Protein AF-A0A2S7F454-F1 (afdb_monomer_lite)

Foldseek 3Di:
DDLDDLQNLLVCCLPVNPVSLVSNCVVCVVLQLVLQVVLCVVQWDAFAHSNQLQVQLSVCVSVDDRDDPDPLSVLLSSLLSSLVLLQVVLVQVVVCVVVVHDGPRPGGTDPPHTHSRSSNSSSVSSNVLSPDDDVVVVCVSPPVPDDDDDDDDDPPDDDDDDVDDDD

Radius of gyration: 18.87 Å; chains: 1; bounding box: 68×34×51 Å

InterPro domains:
  IPR011517 RNA polymerase sigma-70 ECF-like [TIGR02999] (5-143)
  IPR013325 RNA polymerase sigma factor, region 2 [SSF88946] (2-105)
  IPR053812 RNA polymerase sigma-70 ECF-like, HTH domain [PF07638] (5-143)

pLDDT: mean 70.08, std 17.94, range [28.83, 89.81]

Sequence (167 aa):
MSELRITELLQAWQRDGPGAADALARQVYMVLRETALRALRRNARGGLQATELVHEAWMRLEQGQQGFQSRAHFYSVAAQQMRHLLVDLARQQASAKRLGQAVTLTISLSDGAPRPEALLMVADAFDKLARVDERTAKAFALTDILADVGQLAPAIALQRSLADCRT

Structure (mmCIF, N/CA/C/O backbone):
data_AF-A0A2S7F454-F1
#
_entry.id   AF-A0A2S7F454-F1
#
loop_
_atom_site.group_PDB
_atom_site.id
_atom_site.type_symbol
_atom_site.label_atom_id
_atom_site.label_alt_id
_atom_site.label_comp_id
_atom_site.label_asym_id
_atom_site.label_entity_id
_atom_site.label_seq_id
_atom_site.pdbx_PDB_ins_code
_atom_site.Cartn_x
_atom_site.Cartn_y
_atom_site.Cartn_z
_atom_site.occupancy
_atom_site.B_iso_or_equiv
_atom_site.auth_seq_id
_atom_site.auth_comp_id
_atom_site.auth_asym_id
_atom_site.auth_atom_id
_atom_site.pdbx_PDB_model_num
ATOM 1 N N . MET A 1 1 ? -1.584 -9.606 27.807 1.00 33.94 1 MET A N 1
ATOM 2 C CA . MET A 1 1 ? -1.704 -8.247 27.240 1.00 33.94 1 MET A CA 1
ATOM 3 C C . MET A 1 1 ? -2.808 -8.302 26.206 1.00 33.94 1 MET A C 1
ATOM 5 O O . MET A 1 1 ? -2.689 -9.094 25.284 1.00 33.94 1 MET A O 1
ATOM 9 N N . SER A 1 2 ? -3.917 -7.599 26.420 1.00 40.47 2 SER A N 1
ATOM 10 C CA . SER A 1 2 ? -5.052 -7.598 25.493 1.00 40.47 2 SER A CA 1
ATOM 11 C C . SER A 1 2 ? -4.622 -7.015 24.148 1.00 40.47 2 SER A C 1
ATOM 13 O O . SER A 1 2 ? -4.201 -5.860 24.095 1.00 40.47 2 SER A O 1
ATOM 15 N N . GLU A 1 3 ? -4.707 -7.798 23.072 1.00 52.88 3 GLU A N 1
ATOM 16 C CA . GLU A 1 3 ? -4.633 -7.258 21.714 1.00 52.88 3 GLU A CA 1
ATOM 17 C C . GLU A 1 3 ? -5.785 -6.264 21.531 1.00 52.88 3 GLU A C 1
ATOM 19 O O . GLU A 1 3 ? -6.952 -6.655 21.499 1.00 52.88 3 GLU A O 1
ATOM 24 N N . LEU A 1 4 ? -5.463 -4.972 21.440 1.00 62.00 4 LEU A N 1
ATOM 25 C CA . LEU A 1 4 ? -6.428 -3.960 21.020 1.00 62.00 4 LEU A CA 1
ATOM 26 C C . LEU A 1 4 ? -6.875 -4.277 19.594 1.00 62.00 4 LEU A C 1
ATOM 28 O O . LEU A 1 4 ? -6.063 -4.660 18.741 1.00 62.00 4 LEU A O 1
ATOM 32 N N . ARG A 1 5 ? -8.173 -4.130 19.324 1.00 75.38 5 ARG A N 1
ATOM 33 C CA . ARG A 1 5 ? -8.704 -4.342 17.977 1.00 75.38 5 ARG A CA 1
ATOM 34 C C . ARG A 1 5 ? -8.179 -3.230 17.075 1.00 75.38 5 ARG A C 1
ATOM 36 O O . ARG A 1 5 ? -8.148 -2.072 17.473 1.00 75.38 5 ARG A O 1
ATOM 43 N N . ILE A 1 6 ? -7.873 -3.549 15.818 1.00 75.38 6 ILE A N 1
ATOM 44 C CA . ILE A 1 6 ? -7.407 -2.565 14.820 1.00 75.38 6 ILE A CA 1
ATOM 45 C C . ILE A 1 6 ? -8.297 -1.310 14.774 1.00 75.38 6 ILE A C 1
ATOM 47 O O . ILE A 1 6 ? -7.790 -0.203 14.673 1.00 75.38 6 ILE A O 1
ATOM 51 N N . THR A 1 7 ? -9.619 -1.455 14.900 1.00 78.44 7 THR A N 1
ATOM 52 C CA . THR A 1 7 ? -10.549 -0.314 14.939 1.00 78.44 7 THR A CA 1
ATOM 53 C C . THR A 1 7 ? -10.334 0.600 16.152 1.00 78.44 7 THR A C 1
ATOM 55 O O . THR A 1 7 ? -10.440 1.813 16.018 1.00 78.44 7 THR A O 1
ATOM 58 N N . GLU A 1 8 ? -9.997 0.043 17.316 1.00 82.31 8 GLU A N 1
ATOM 59 C CA . GLU A 1 8 ? -9.687 0.808 18.533 1.00 82.31 8 GLU A CA 1
ATOM 60 C C . GLU A 1 8 ? -8.352 1.548 18.368 1.00 82.31 8 GLU A C 1
ATOM 62 O O . GLU A 1 8 ? -8.254 2.722 18.710 1.00 82.31 8 GLU A O 1
ATOM 67 N N . LEU A 1 9 ? -7.353 0.902 17.754 1.00 82.44 9 LEU A N 1
ATOM 68 C CA . LEU A 1 9 ? -6.074 1.537 17.415 1.00 82.44 9 LEU A CA 1
ATOM 69 C C . LEU A 1 9 ? -6.231 2.651 16.371 1.00 82.44 9 LEU A C 1
ATOM 71 O O . LEU A 1 9 ? -5.575 3.679 16.483 1.00 82.44 9 LEU A O 1
ATOM 75 N N . LEU A 1 10 ? -7.126 2.488 15.392 1.00 82.44 10 LEU A N 1
ATOM 76 C CA . LEU A 1 10 ? -7.448 3.530 14.409 1.00 82.44 10 LEU A CA 1
ATOM 77 C C . LEU A 1 10 ? -8.108 4.751 15.062 1.00 82.44 10 LEU A C 1
ATOM 79 O O . LEU A 1 10 ? -7.803 5.880 14.685 1.00 82.44 10 LEU A O 1
ATOM 83 N N . GLN A 1 11 ? -8.995 4.536 16.037 1.00 83.88 11 GLN A N 1
ATOM 84 C CA . GLN A 1 11 ? -9.607 5.623 16.807 1.00 83.88 11 GLN A CA 1
ATOM 85 C C . GLN A 1 11 ? -8.594 6.307 17.729 1.00 83.88 11 GLN A C 1
ATOM 87 O O . GLN A 1 11 ? -8.585 7.533 17.817 1.00 83.88 11 GLN A O 1
ATOM 92 N N . ALA A 1 12 ? -7.725 5.534 18.385 1.00 82.75 12 ALA A N 1
ATOM 93 C CA . ALA A 1 12 ? -6.643 6.069 19.204 1.00 82.75 12 ALA A CA 1
ATOM 94 C C . ALA A 1 12 ? -5.655 6.882 18.358 1.00 82.75 12 ALA A C 1
ATOM 96 O O . ALA A 1 12 ? -5.269 7.974 18.747 1.00 82.75 12 ALA A O 1
ATOM 97 N N . TRP A 1 13 ? -5.316 6.420 17.153 1.00 82.88 13 TRP A N 1
ATOM 98 C CA . TRP A 1 13 ? -4.452 7.159 16.230 1.00 82.88 13 TRP A CA 1
ATOM 99 C C . TRP A 1 13 ? -5.049 8.507 15.813 1.00 82.88 13 TRP A C 1
ATOM 101 O O . TRP A 1 13 ? -4.336 9.507 15.787 1.00 82.88 13 TRP A O 1
ATOM 111 N N . GLN A 1 14 ? -6.366 8.565 15.596 1.00 79.25 14 GLN A N 1
ATOM 112 C CA . GLN A 1 14 ? -7.075 9.818 15.304 1.00 79.25 14 GLN A CA 1
ATOM 113 C C . GLN A 1 14 ? -7.127 10.789 16.493 1.00 79.25 14 GLN A C 1
ATOM 115 O O . GLN A 1 14 ? -7.263 11.992 16.282 1.00 79.25 14 GLN A O 1
ATOM 120 N N . ARG A 1 15 ? -7.073 10.287 17.734 1.00 77.50 15 ARG A N 1
ATOM 121 C CA . ARG A 1 15 ? -7.193 11.101 18.957 1.00 77.50 15 ARG A CA 1
ATOM 122 C C . ARG A 1 15 ? -5.849 11.522 19.540 1.00 77.50 15 ARG A C 1
ATOM 124 O O . ARG A 1 15 ? -5.687 12.680 19.905 1.00 77.50 15 ARG A O 1
ATOM 131 N N . ASP A 1 16 ? -4.921 10.579 19.638 1.00 69.44 16 ASP A N 1
ATOM 132 C CA . ASP A 1 16 ? -3.701 10.678 20.445 1.00 69.44 16 ASP A CA 1
ATOM 133 C C . ASP A 1 16 ? -2.431 10.827 19.582 1.00 69.44 16 ASP A C 1
ATOM 135 O O . ASP A 1 16 ? -1.324 10.970 20.103 1.00 69.44 16 ASP A O 1
ATOM 139 N N . GLY A 1 17 ? -2.573 10.817 18.251 1.00 68.25 17 GLY A N 1
ATOM 140 C CA . GLY A 1 17 ? -1.478 11.054 17.313 1.00 68.25 17 GLY A CA 1
ATOM 141 C C . GLY A 1 17 ? -0.427 9.924 17.287 1.00 68.25 17 GLY A C 1
ATOM 142 O O . GLY A 1 17 ? -0.792 8.744 17.334 1.00 68.25 17 GLY A O 1
ATOM 143 N N . PRO A 1 18 ? 0.881 10.237 17.158 1.00 64.69 18 PRO A N 1
ATOM 144 C CA . PRO A 1 18 ? 1.914 9.284 16.722 1.00 64.69 18 PRO A CA 1
ATOM 145 C C . PRO A 1 18 ? 2.096 8.043 17.619 1.00 64.69 18 PRO A C 1
ATOM 147 O O . PRO A 1 18 ? 2.478 6.989 17.121 1.00 64.69 18 PRO A O 1
ATOM 150 N N . GLY A 1 19 ? 1.756 8.097 18.913 1.00 69.75 19 GLY A N 1
ATOM 151 C CA . GLY A 1 19 ? 1.923 6.949 19.822 1.00 69.75 19 GLY A CA 1
ATOM 152 C C . GLY A 1 19 ? 1.022 5.744 19.506 1.00 69.75 19 GLY A C 1
ATOM 153 O O . GLY A 1 19 ? 1.419 4.593 19.700 1.00 69.75 19 GLY A O 1
ATOM 154 N N . ALA A 1 20 ? -0.181 5.983 18.979 1.00 74.44 20 ALA A N 1
ATOM 155 C CA . ALA A 1 20 ? -1.083 4.918 18.536 1.00 74.44 20 ALA A CA 1
ATOM 156 C C . ALA A 1 20 ? -0.776 4.444 17.101 1.00 74.44 20 ALA A C 1
ATOM 158 O O . ALA A 1 20 ? -1.118 3.309 16.750 1.00 74.44 20 ALA A O 1
ATOM 159 N N . ALA A 1 21 ? -0.066 5.261 16.312 1.00 75.56 21 ALA A N 1
ATOM 160 C CA . ALA A 1 21 ? 0.404 4.904 14.975 1.00 75.56 21 ALA A CA 1
ATOM 161 C C . ALA A 1 21 ? 1.368 3.710 15.027 1.00 75.56 21 ALA A C 1
ATOM 163 O O . ALA A 1 21 ? 1.178 2.746 14.293 1.00 75.56 21 ALA A O 1
ATOM 164 N N . ASP A 1 22 ? 2.321 3.701 15.964 1.00 80.50 22 ASP A N 1
ATOM 165 C CA . ASP A 1 22 ? 3.283 2.600 16.124 1.00 80.50 22 ASP A CA 1
ATOM 166 C C . ASP A 1 22 ? 2.612 1.265 16.474 1.00 80.50 22 ASP A C 1
ATOM 168 O O . ASP A 1 22 ? 2.986 0.196 15.981 1.00 80.50 22 ASP A O 1
ATOM 172 N N . ALA A 1 23 ? 1.609 1.305 17.355 1.00 81.00 23 ALA A N 1
ATOM 173 C CA . ALA A 1 23 ? 0.858 0.117 17.747 1.00 81.00 23 ALA A CA 1
ATOM 174 C C . ALA A 1 23 ? 0.011 -0.422 16.587 1.00 81.00 23 ALA A C 1
ATOM 176 O O . ALA A 1 23 ? -0.027 -1.636 16.368 1.00 81.00 23 ALA A O 1
ATOM 177 N N . LEU A 1 24 ? -0.611 0.475 15.818 1.00 81.88 24 LEU A N 1
ATOM 178 C CA . LEU A 1 24 ? -1.332 0.132 14.599 1.00 81.88 24 LEU A CA 1
ATOM 179 C C . LEU A 1 24 ? -0.385 -0.449 13.540 1.00 81.88 24 LEU A C 1
ATOM 181 O O . LEU A 1 24 ? -0.678 -1.508 12.983 1.00 81.88 24 LEU A O 1
ATOM 185 N N . ALA A 1 25 ? 0.767 0.189 13.315 1.00 81.81 25 ALA A N 1
ATOM 186 C CA . ALA A 1 25 ? 1.789 -0.232 12.362 1.00 81.81 25 ALA A CA 1
ATOM 187 C C . ALA A 1 25 ? 2.218 -1.677 12.623 1.00 81.81 25 ALA A C 1
ATOM 189 O O . ALA A 1 25 ? 2.185 -2.500 11.710 1.00 81.81 25 ALA A O 1
ATOM 190 N N . ARG A 1 26 ? 2.516 -2.039 13.879 1.00 81.69 26 ARG A N 1
ATOM 191 C CA . ARG A 1 26 ? 2.893 -3.418 14.238 1.00 81.69 26 ARG A CA 1
ATOM 192 C C . ARG A 1 26 ? 1.851 -4.465 13.828 1.00 81.69 26 ARG A C 1
ATOM 194 O O . ARG A 1 26 ? 2.237 -5.579 13.486 1.00 81.69 26 ARG A O 1
ATOM 201 N N . GLN A 1 27 ? 0.560 -4.125 13.828 1.00 79.81 27 GLN A N 1
ATOM 202 C CA . GLN A 1 27 ? -0.503 -5.048 13.418 1.00 79.81 27 GLN A CA 1
ATOM 203 C C . GLN A 1 27 ? -0.750 -5.055 11.902 1.00 79.81 27 GLN A C 1
ATOM 205 O O . GLN A 1 27 ? -0.994 -6.114 11.325 1.00 79.81 27 GLN A O 1
ATOM 210 N N . VAL A 1 28 ? -0.719 -3.896 11.237 1.00 81.38 28 VAL A N 1
ATOM 211 C CA . VAL A 1 28 ? -1.171 -3.786 9.836 1.00 81.38 28 VAL A CA 1
ATOM 212 C C . VAL A 1 28 ? -0.037 -3.804 8.813 1.00 81.38 28 VAL A C 1
ATOM 214 O O . VAL A 1 28 ? -0.256 -4.228 7.678 1.00 81.38 28 VAL A O 1
ATOM 217 N N . TYR A 1 29 ? 1.175 -3.402 9.200 1.00 84.44 29 TYR A N 1
ATOM 218 C CA . TYR A 1 29 ? 2.315 -3.262 8.292 1.00 84.44 29 TYR A CA 1
ATOM 219 C C . TYR A 1 29 ? 2.717 -4.599 7.661 1.00 84.44 29 TYR A C 1
ATOM 221 O O . TYR A 1 29 ? 2.961 -4.667 6.457 1.00 84.44 29 TYR A O 1
ATOM 229 N N . MET A 1 30 ? 2.713 -5.686 8.441 1.00 80.50 30 MET A N 1
ATOM 230 C CA . MET A 1 30 ? 3.006 -7.032 7.931 1.00 80.50 30 MET A CA 1
ATOM 231 C C . MET A 1 30 ? 2.014 -7.460 6.845 1.00 80.50 30 MET A C 1
ATOM 233 O O . MET A 1 30 ? 2.425 -7.924 5.783 1.00 80.50 30 MET A O 1
ATOM 237 N N . VAL A 1 31 ? 0.720 -7.217 7.066 1.00 81.06 31 VAL A N 1
ATOM 238 C CA . VAL A 1 31 ? -0.344 -7.551 6.108 1.00 81.06 31 VAL A CA 1
ATOM 239 C C . VAL A 1 31 ? -0.188 -6.753 4.810 1.00 81.06 31 VAL A C 1
ATOM 241 O O . VAL A 1 31 ? -0.276 -7.313 3.713 1.00 81.06 31 VAL A O 1
ATOM 244 N N . LEU A 1 32 ? 0.097 -5.452 4.915 1.00 83.44 32 LEU A N 1
ATOM 245 C CA . LEU A 1 32 ? 0.350 -4.597 3.753 1.00 83.44 32 LEU A CA 1
ATOM 246 C C . LEU A 1 32 ? 1.591 -5.060 2.979 1.00 83.44 32 LEU A C 1
ATOM 248 O O . LEU A 1 32 ? 1.547 -5.180 1.754 1.00 83.44 32 LEU A O 1
ATOM 252 N N . ARG A 1 33 ? 2.677 -5.390 3.688 1.00 85.25 33 ARG A N 1
ATOM 253 C CA . ARG A 1 33 ? 3.933 -5.859 3.090 1.00 85.25 33 ARG A CA 1
ATOM 254 C C . ARG A 1 33 ? 3.770 -7.179 2.355 1.00 85.25 33 ARG A C 1
ATOM 256 O O . ARG A 1 33 ? 4.286 -7.318 1.248 1.00 85.25 33 ARG A O 1
ATOM 263 N N . GLU A 1 34 ? 3.048 -8.137 2.922 1.00 82.75 34 GLU A N 1
ATOM 264 C CA . GLU A 1 34 ? 2.760 -9.404 2.246 1.00 82.75 34 GLU A CA 1
ATOM 265 C C . GLU A 1 34 ? 1.907 -9.205 0.991 1.00 82.75 34 GLU A C 1
ATOM 267 O O . GLU A 1 34 ? 2.194 -9.792 -0.056 1.00 82.75 34 GLU A O 1
ATOM 272 N N . THR A 1 35 ? 0.905 -8.328 1.072 1.00 81.62 35 THR A N 1
ATOM 273 C CA . THR A 1 35 ? 0.048 -7.966 -0.064 1.00 81.62 35 THR A CA 1
ATOM 274 C C . THR A 1 35 ? 0.874 -7.356 -1.197 1.00 81.62 35 THR A C 1
ATOM 276 O O . THR A 1 35 ? 0.805 -7.815 -2.341 1.00 81.62 35 THR A O 1
ATOM 279 N N . ALA A 1 36 ? 1.727 -6.381 -0.873 1.00 85.50 36 ALA A N 1
ATOM 280 C CA . ALA A 1 36 ? 2.631 -5.750 -1.826 1.00 85.50 36 ALA A CA 1
ATOM 281 C C . ALA A 1 36 ? 3.623 -6.743 -2.434 1.00 85.50 36 ALA A C 1
ATOM 283 O O . ALA A 1 36 ? 3.794 -6.777 -3.651 1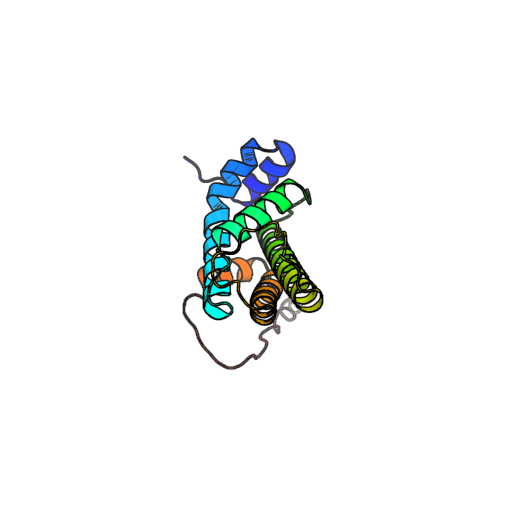.00 85.50 36 ALA A O 1
ATOM 284 N N . LEU A 1 37 ? 4.229 -7.609 -1.618 1.00 86.12 37 LEU A N 1
ATOM 285 C CA . LEU A 1 37 ? 5.170 -8.621 -2.091 1.00 86.12 37 LEU A CA 1
ATOM 286 C C . LEU A 1 37 ? 4.534 -9.552 -3.128 1.00 86.12 37 LEU A C 1
ATOM 288 O O . LEU A 1 37 ? 5.162 -9.865 -4.139 1.00 86.12 37 LEU A O 1
ATOM 292 N N . ARG A 1 38 ? 3.294 -9.994 -2.904 1.00 81.31 38 ARG A N 1
ATOM 293 C CA . ARG A 1 38 ? 2.576 -10.865 -3.847 1.00 81.31 38 ARG A CA 1
ATOM 294 C C . ARG A 1 38 ? 2.200 -10.134 -5.129 1.00 81.31 38 ARG A C 1
ATOM 296 O O . ARG A 1 38 ? 2.406 -10.681 -6.212 1.00 81.31 38 ARG A O 1
ATOM 303 N N . ALA A 1 39 ? 1.682 -8.912 -5.013 1.00 80.25 39 ALA A N 1
ATOM 304 C CA . ALA A 1 39 ? 1.320 -8.093 -6.166 1.00 80.25 39 ALA A CA 1
ATOM 305 C C . ALA A 1 39 ? 2.541 -7.824 -7.059 1.00 80.25 39 ALA A C 1
ATOM 307 O O . ALA A 1 39 ? 2.454 -7.986 -8.278 1.00 80.25 39 ALA A O 1
ATOM 308 N N . LEU A 1 40 ? 3.689 -7.515 -6.443 1.00 83.25 40 LEU A N 1
ATOM 309 C CA . LEU A 1 40 ? 4.968 -7.353 -7.128 1.00 83.25 40 LEU A CA 1
ATOM 310 C C . LEU A 1 40 ? 5.419 -8.668 -7.765 1.00 83.25 40 LEU A C 1
ATOM 312 O O . LEU A 1 40 ? 5.597 -8.701 -8.972 1.00 83.25 40 LEU A O 1
ATOM 316 N N . ARG A 1 41 ? 5.492 -9.785 -7.028 1.00 83.00 41 ARG A N 1
ATOM 317 C CA . ARG A 1 41 ? 5.914 -11.090 -7.585 1.00 83.00 41 ARG A CA 1
ATOM 318 C C . ARG A 1 41 ? 5.115 -11.533 -8.816 1.00 83.00 41 ARG A C 1
ATOM 320 O O . ARG A 1 41 ? 5.684 -12.169 -9.699 1.00 83.00 41 ARG A O 1
ATOM 327 N N . ARG A 1 42 ? 3.814 -11.227 -8.862 1.00 76.94 42 ARG A N 1
ATOM 328 C CA . ARG A 1 42 ? 2.929 -11.586 -9.982 1.00 76.94 42 ARG A CA 1
ATOM 329 C C . ARG A 1 42 ? 3.136 -10.698 -11.213 1.00 76.94 42 ARG A C 1
ATOM 331 O O . ARG A 1 42 ? 3.080 -11.207 -12.326 1.00 76.94 42 ARG A O 1
ATOM 338 N N . ASN A 1 43 ? 3.372 -9.400 -11.024 1.00 74.19 43 ASN A N 1
ATOM 339 C CA . ASN A 1 43 ? 3.236 -8.409 -12.099 1.00 74.19 43 ASN A CA 1
ATOM 340 C C . ASN A 1 43 ? 4.521 -7.622 -12.409 1.00 74.19 43 ASN A C 1
ATOM 342 O O . ASN A 1 43 ? 4.601 -6.973 -13.448 1.00 74.19 43 ASN A O 1
ATOM 346 N N . ALA A 1 44 ? 5.532 -7.678 -11.542 1.00 72.81 44 ALA A N 1
ATOM 347 C CA . ALA A 1 44 ? 6.784 -6.943 -11.672 1.00 72.81 44 ALA A CA 1
ATOM 348 C C . ALA A 1 44 ? 7.989 -7.809 -11.268 1.00 72.81 44 ALA A C 1
ATOM 350 O O . ALA A 1 44 ? 8.061 -8.363 -10.173 1.00 72.81 44 ALA A O 1
ATOM 351 N N . ARG A 1 45 ? 8.983 -7.910 -12.154 1.00 67.12 45 ARG A N 1
ATOM 352 C CA . ARG A 1 45 ? 10.266 -8.553 -11.843 1.00 67.12 45 ARG A CA 1
ATOM 353 C C . ARG A 1 45 ? 11.331 -7.477 -11.653 1.00 67.12 45 ARG A C 1
ATOM 355 O O . ARG A 1 45 ? 11.600 -6.740 -12.595 1.00 67.12 45 ARG A O 1
ATOM 362 N N . GLY A 1 46 ? 11.942 -7.450 -10.467 1.00 66.56 46 GLY A N 1
ATOM 363 C CA . GLY A 1 46 ? 13.111 -6.621 -10.153 1.00 66.56 46 GLY A CA 1
ATOM 364 C C . GLY A 1 46 ? 12.812 -5.176 -9.730 1.00 66.56 46 GLY A C 1
ATOM 365 O O . GLY A 1 46 ? 11.734 -4.639 -9.984 1.00 66.56 46 GLY A O 1
ATOM 366 N N . GLY A 1 47 ? 13.785 -4.579 -9.035 1.00 76.00 47 GLY A N 1
ATOM 367 C CA . GLY A 1 47 ? 13.940 -3.137 -8.816 1.00 76.00 47 GLY A CA 1
ATOM 368 C C . GLY A 1 47 ? 13.093 -2.473 -7.723 1.00 76.00 47 GLY A C 1
ATOM 369 O O . GLY A 1 47 ? 13.635 -1.643 -7.006 1.00 76.00 47 GLY A O 1
ATOM 370 N N . LEU A 1 48 ? 11.814 -2.825 -7.548 1.00 82.44 48 LEU A N 1
ATOM 371 C CA . LEU A 1 48 ? 10.953 -2.230 -6.507 1.00 82.44 48 LEU A CA 1
ATOM 372 C C . LEU A 1 48 ? 10.761 -3.186 -5.324 1.00 82.44 48 LEU A C 1
ATOM 374 O O . LEU A 1 48 ? 10.240 -4.293 -5.499 1.00 82.44 48 LEU A O 1
ATOM 378 N N . GLN A 1 49 ? 11.132 -2.762 -4.114 1.00 85.06 49 GLN A N 1
ATOM 379 C CA . GLN A 1 49 ? 10.934 -3.571 -2.913 1.00 85.06 49 GLN A CA 1
ATOM 380 C C . GLN A 1 49 ? 9.563 -3.324 -2.272 1.00 85.06 49 GLN A C 1
ATOM 382 O O . GLN A 1 49 ? 9.114 -2.191 -2.107 1.00 85.06 49 GLN A O 1
ATOM 387 N N . ALA A 1 50 ? 8.911 -4.403 -1.825 1.00 86.00 50 ALA A N 1
ATOM 388 C CA . ALA A 1 50 ? 7.623 -4.324 -1.129 1.00 86.00 50 ALA A CA 1
ATOM 389 C C . ALA A 1 50 ? 7.698 -3.482 0.155 1.00 86.00 50 ALA A C 1
ATOM 391 O O . ALA A 1 50 ? 6.761 -2.757 0.472 1.00 86.00 50 ALA A O 1
ATOM 392 N N . THR A 1 51 ? 8.813 -3.577 0.887 1.00 87.75 51 THR A N 1
ATOM 393 C CA . THR A 1 51 ? 9.035 -2.802 2.114 1.00 87.75 51 THR A CA 1
ATOM 394 C C . THR A 1 51 ? 9.059 -1.301 1.824 1.00 87.75 51 THR A C 1
ATOM 396 O O . THR A 1 51 ? 8.428 -0.544 2.550 1.00 87.75 51 THR A O 1
ATOM 399 N N . GLU A 1 52 ? 9.724 -0.875 0.747 1.00 88.19 52 GLU A N 1
ATOM 400 C CA . GLU A 1 52 ? 9.801 0.541 0.372 1.00 88.19 52 GLU A CA 1
ATOM 401 C C . GLU A 1 52 ? 8.444 1.079 -0.077 1.00 88.19 52 GLU A C 1
ATOM 403 O O . GLU A 1 52 ? 8.025 2.140 0.379 1.00 88.19 52 GLU A O 1
ATOM 408 N N . LEU A 1 53 ? 7.711 0.311 -0.894 1.00 88.88 53 LEU A N 1
ATOM 409 C CA . LEU A 1 53 ? 6.360 0.681 -1.318 1.00 88.88 53 LEU A CA 1
ATOM 410 C C . LEU A 1 53 ? 5.425 0.889 -0.117 1.00 88.88 53 LEU A C 1
ATOM 412 O O . LEU A 1 53 ? 4.673 1.860 -0.076 1.00 88.88 53 LEU A O 1
ATOM 416 N N . VAL A 1 54 ? 5.466 -0.021 0.860 1.00 89.81 54 VAL A N 1
ATOM 417 C CA . VAL A 1 54 ? 4.611 0.065 2.052 1.00 89.81 54 VAL A CA 1
ATOM 418 C C . VAL A 1 54 ? 5.071 1.165 2.997 1.00 89.81 54 VAL A C 1
ATOM 420 O O . VAL A 1 54 ? 4.226 1.840 3.574 1.00 89.81 54 VAL A O 1
ATOM 423 N N . HIS A 1 55 ? 6.379 1.371 3.155 1.00 89.25 55 HIS A N 1
ATOM 424 C CA . HIS A 1 55 ? 6.909 2.445 3.990 1.00 89.25 55 HIS A CA 1
ATOM 425 C C . HIS A 1 55 ? 6.498 3.823 3.460 1.00 89.25 55 HIS A C 1
ATOM 427 O O . HIS A 1 55 ? 5.957 4.628 4.210 1.00 89.25 55 HIS A O 1
ATOM 433 N N . GLU A 1 56 ? 6.651 4.061 2.158 1.00 88.94 56 GLU A N 1
ATOM 434 C CA . GLU A 1 56 ? 6.222 5.309 1.526 1.00 88.94 56 GLU A CA 1
ATOM 435 C C . GLU A 1 56 ? 4.697 5.493 1.610 1.00 88.94 56 GLU A C 1
ATOM 437 O O . GLU A 1 56 ? 4.209 6.572 1.948 1.00 88.94 56 GLU A O 1
ATOM 442 N N . ALA A 1 57 ? 3.920 4.429 1.371 1.00 88.50 57 ALA A N 1
ATOM 443 C CA . ALA A 1 57 ? 2.469 4.482 1.538 1.00 88.50 57 ALA A CA 1
ATOM 444 C C . ALA A 1 57 ? 2.074 4.816 2.985 1.00 88.50 57 ALA A C 1
ATOM 446 O O . ALA A 1 57 ? 1.166 5.616 3.193 1.00 88.50 57 ALA A O 1
ATOM 447 N N . TRP A 1 58 ? 2.767 4.245 3.973 1.00 87.19 58 TRP A N 1
ATOM 448 C CA . TRP A 1 58 ? 2.557 4.536 5.391 1.00 87.19 58 TRP A CA 1
ATOM 449 C C . TRP A 1 58 ? 2.845 6.003 5.720 1.00 87.19 58 TRP A C 1
ATOM 451 O O . TRP A 1 58 ? 1.996 6.660 6.313 1.00 87.19 58 TRP A O 1
ATOM 461 N N . MET A 1 59 ? 3.971 6.551 5.252 1.00 86.81 59 MET A N 1
ATOM 462 C CA . MET A 1 59 ? 4.296 7.969 5.449 1.00 86.81 59 MET A CA 1
ATOM 463 C C . MET A 1 59 ? 3.228 8.892 4.847 1.00 86.81 59 MET A C 1
ATOM 465 O O . MET A 1 59 ? 2.833 9.878 5.467 1.00 86.81 59 MET A O 1
ATOM 469 N N . ARG A 1 60 ? 2.690 8.554 3.666 1.00 85.69 60 ARG A N 1
ATOM 470 C CA . ARG A 1 60 ? 1.582 9.310 3.056 1.00 85.69 60 ARG A CA 1
ATOM 471 C C . ARG A 1 60 ? 0.279 9.214 3.854 1.00 85.69 60 ARG A C 1
ATOM 473 O O . ARG A 1 60 ? -0.468 10.187 3.885 1.00 85.69 60 ARG A O 1
ATOM 480 N N . LEU A 1 61 ? 0.004 8.077 4.495 1.00 84.25 61 LEU A N 1
ATOM 481 C CA . LEU A 1 61 ? -1.149 7.906 5.391 1.00 84.25 61 LEU A CA 1
ATOM 482 C C . LEU A 1 61 ? -0.976 8.671 6.711 1.00 84.25 61 LEU A C 1
ATOM 484 O O . LEU A 1 61 ? -1.956 9.137 7.274 1.00 84.25 61 LEU A O 1
ATOM 488 N N . GLU A 1 62 ? 0.249 8.822 7.214 1.00 81.81 62 GLU A N 1
ATOM 489 C CA . GLU A 1 62 ? 0.515 9.661 8.390 1.00 81.81 62 GLU A CA 1
ATOM 490 C C . GLU A 1 62 ? 0.360 11.151 8.081 1.00 81.81 62 GLU A C 1
ATOM 492 O O . GLU A 1 62 ? -0.145 11.911 8.908 1.00 81.81 62 GLU A O 1
ATOM 497 N N . GLN A 1 63 ? 0.753 11.567 6.877 1.00 80.00 63 GLN A N 1
ATOM 498 C CA . GLN A 1 63 ? 0.652 12.955 6.421 1.00 80.00 63 GLN A CA 1
ATOM 499 C C . GLN A 1 63 ? -0.754 13.331 5.925 1.00 80.00 63 GLN A C 1
ATOM 501 O O . GLN A 1 63 ? -1.099 14.514 5.901 1.00 80.00 63 GLN A O 1
ATOM 506 N N . GLY A 1 64 ? -1.564 12.355 5.503 1.00 69.94 64 GLY A N 1
ATOM 507 C CA . GLY A 1 64 ? -2.831 12.575 4.810 1.00 69.94 64 GLY A CA 1
ATOM 508 C C . GLY A 1 64 ? -3.993 11.743 5.354 1.00 69.94 64 GLY A C 1
ATOM 509 O O . GLY A 1 64 ? -3.847 10.575 5.672 1.00 69.94 64 GLY A O 1
ATOM 510 N N . GLN A 1 65 ? -5.186 12.347 5.357 1.00 60.81 65 GLN A N 1
ATOM 511 C CA . GLN A 1 65 ? -6.476 11.760 5.755 1.00 60.81 65 GLN A CA 1
ATOM 512 C C . GLN A 1 65 ? -6.584 11.281 7.215 1.00 60.81 65 GLN A C 1
ATOM 514 O O . GLN A 1 65 ? -6.210 10.178 7.594 1.00 60.81 65 GLN A O 1
ATOM 519 N N . GLN A 1 66 ? -7.257 12.110 8.011 1.00 62.69 66 GLN A N 1
ATOM 520 C CA . GLN A 1 66 ? -7.772 11.773 9.335 1.00 62.69 66 GLN A CA 1
ATOM 521 C C . GLN A 1 66 ? -9.240 11.327 9.179 1.00 62.69 66 GLN A C 1
ATOM 523 O O . GLN A 1 66 ? -10.012 12.016 8.511 1.00 62.69 66 GLN A O 1
ATOM 528 N N . GLY A 1 67 ? -9.639 10.182 9.748 1.00 74.25 67 GLY A N 1
ATOM 529 C CA . GLY A 1 67 ? -11.047 9.731 9.740 1.00 74.25 67 GLY A CA 1
ATOM 530 C C . GLY A 1 67 ? -11.310 8.315 9.209 1.00 74.25 67 GLY A C 1
ATOM 531 O O . GLY A 1 67 ? -12.301 8.071 8.517 1.00 74.25 67 GLY A O 1
ATOM 532 N N . PHE A 1 68 ? -10.447 7.348 9.523 1.00 81.31 68 PHE A N 1
ATOM 533 C CA . PHE A 1 68 ? -10.722 5.934 9.263 1.00 81.31 68 PHE A CA 1
ATOM 534 C C . PHE A 1 68 ? -11.927 5.452 10.087 1.00 81.31 68 PHE A C 1
ATOM 536 O O . PHE A 1 68 ? -11.842 5.280 11.300 1.00 81.31 68 PHE A O 1
ATOM 543 N N . GLN A 1 69 ? -13.054 5.225 9.413 1.00 76.69 69 GLN A N 1
ATOM 544 C CA . GLN A 1 69 ? -14.313 4.776 10.020 1.00 76.69 69 GLN A CA 1
ATOM 545 C C . GLN A 1 69 ? -14.316 3.280 10.370 1.00 76.69 69 GLN A C 1
ATOM 547 O O . GLN A 1 69 ? -15.035 2.842 11.263 1.00 76.69 69 GLN A O 1
ATOM 552 N N . SER A 1 70 ? -13.515 2.482 9.661 1.00 77.00 70 SER A N 1
ATOM 553 C CA . SER A 1 70 ? -13.403 1.040 9.872 1.00 77.00 70 SER A CA 1
ATOM 554 C C . SER A 1 70 ? -12.035 0.527 9.429 1.00 77.00 70 SER A C 1
ATOM 556 O O . SER A 1 70 ? -11.298 1.193 8.695 1.00 77.00 70 SER A O 1
ATOM 558 N N . ARG A 1 71 ? -11.705 -0.703 9.832 1.00 78.81 71 ARG A N 1
ATOM 559 C CA . ARG A 1 71 ? -10.499 -1.394 9.360 1.00 78.81 71 ARG A CA 1
ATOM 560 C C . ARG A 1 71 ? -10.504 -1.583 7.840 1.00 78.81 71 ARG A C 1
ATOM 562 O O . ARG A 1 71 ? -9.454 -1.506 7.212 1.00 78.81 71 ARG A O 1
ATOM 569 N N . ALA A 1 72 ? -11.666 -1.850 7.251 1.00 77.31 72 ALA A N 1
ATOM 570 C CA . ALA A 1 72 ? -11.793 -1.997 5.803 1.00 77.31 72 ALA A CA 1
ATOM 571 C C . ALA A 1 72 ? -11.493 -0.697 5.071 1.00 77.31 72 ALA A C 1
ATOM 573 O O . ALA A 1 72 ? -10.721 -0.700 4.117 1.00 77.31 72 ALA A O 1
ATOM 574 N N . HIS A 1 73 ? -12.040 0.411 5.576 1.00 79.94 73 HIS A N 1
ATOM 575 C CA . HIS A 1 73 ? -11.749 1.730 5.038 1.00 79.94 73 HIS A CA 1
ATOM 576 C C . HIS A 1 73 ? -10.245 2.023 5.110 1.00 79.94 73 HIS A C 1
ATOM 578 O O . HIS A 1 73 ? -9.662 2.431 4.113 1.00 79.94 73 HIS A O 1
ATOM 584 N N . PHE A 1 74 ? -9.589 1.707 6.232 1.00 83.56 74 PHE A N 1
ATOM 585 C CA . PHE A 1 74 ? -8.135 1.836 6.354 1.00 83.56 74 PHE A CA 1
ATOM 586 C C . PHE A 1 74 ? -7.370 1.048 5.276 1.00 83.56 74 PHE A C 1
ATOM 588 O O . PHE A 1 74 ? -6.542 1.624 4.573 1.00 83.56 74 PHE A O 1
ATOM 595 N N . TYR A 1 75 ? -7.658 -0.245 5.093 1.00 81.19 75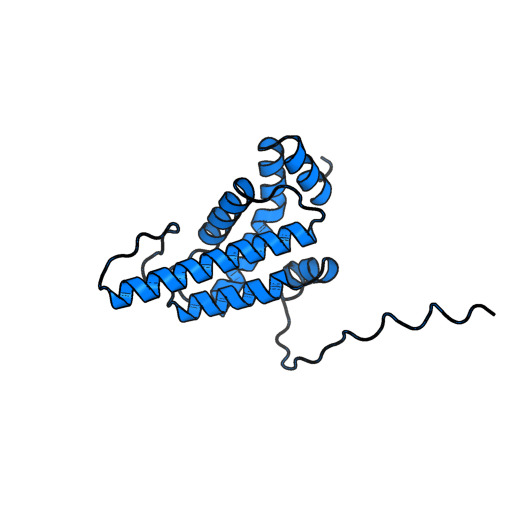 TYR A N 1
ATOM 596 C CA . TYR A 1 75 ? -6.961 -1.044 4.077 1.00 81.19 75 TYR A CA 1
ATOM 597 C C . TYR A 1 75 ? -7.262 -0.588 2.646 1.00 81.19 75 TYR A C 1
ATOM 599 O O . TYR A 1 75 ? -6.364 -0.613 1.808 1.00 81.19 75 TYR A O 1
ATOM 607 N N . SER A 1 76 ? -8.489 -0.137 2.373 1.00 82.69 76 SER A N 1
ATOM 608 C CA . SER A 1 76 ? -8.864 0.448 1.084 1.00 82.69 76 SER A CA 1
ATOM 609 C C . SER A 1 76 ? -8.035 1.694 0.781 1.00 82.69 76 SER A C 1
ATOM 611 O O . SER A 1 76 ? -7.459 1.812 -0.300 1.00 82.69 76 SER A O 1
ATOM 613 N N . VAL A 1 77 ? -7.926 2.610 1.746 1.00 85.75 77 VAL A N 1
ATOM 614 C CA . VAL A 1 77 ? -7.135 3.835 1.591 1.00 85.75 77 VAL A CA 1
ATOM 615 C C . VAL A 1 77 ? -5.649 3.495 1.446 1.00 85.75 77 VAL A C 1
ATOM 617 O O . VAL A 1 77 ? -4.988 4.031 0.560 1.00 85.75 77 VAL A O 1
ATOM 620 N N . ALA A 1 78 ? -5.122 2.542 2.222 1.00 86.75 78 ALA A N 1
ATOM 621 C CA . ALA A 1 78 ? -3.738 2.085 2.089 1.00 86.75 78 ALA A CA 1
ATOM 622 C C . ALA A 1 78 ? -3.447 1.474 0.704 1.00 86.75 78 ALA A C 1
ATOM 624 O O . ALA A 1 78 ? -2.428 1.788 0.086 1.00 86.75 78 ALA A O 1
ATOM 625 N N . ALA A 1 79 ? -4.357 0.646 0.181 1.00 85.69 79 ALA A N 1
ATOM 626 C CA . ALA A 1 79 ? -4.266 0.101 -1.172 1.00 85.69 79 ALA A CA 1
ATOM 627 C C . ALA A 1 79 ? -4.294 1.208 -2.234 1.00 85.69 79 ALA A C 1
ATOM 629 O O . ALA A 1 79 ? -3.503 1.181 -3.179 1.00 85.69 79 ALA A O 1
ATOM 630 N N . GLN A 1 80 ? -5.143 2.219 -2.052 1.00 86.56 80 GLN A N 1
ATOM 631 C CA . GLN A 1 80 ? -5.210 3.364 -2.950 1.00 86.56 80 GLN A CA 1
ATOM 632 C C . GLN A 1 80 ? -3.914 4.190 -2.932 1.00 86.56 80 GLN A C 1
ATOM 634 O O . GLN A 1 80 ? -3.436 4.583 -3.997 1.00 86.56 80 GLN A O 1
ATOM 639 N N . GLN A 1 81 ? -3.292 4.395 -1.766 1.00 89.12 81 GLN A N 1
ATOM 640 C CA . GLN A 1 81 ? -1.998 5.082 -1.686 1.00 89.12 81 GLN A CA 1
ATOM 641 C C . GLN A 1 81 ? -0.885 4.298 -2.388 1.00 89.12 81 GLN A C 1
ATOM 643 O O . GLN A 1 81 ? -0.124 4.880 -3.162 1.00 89.12 81 GLN A O 1
ATOM 648 N N . MET A 1 82 ? -0.829 2.973 -2.209 1.00 89.00 82 MET A N 1
ATOM 649 C CA . MET A 1 82 ? 0.113 2.122 -2.948 1.00 89.00 82 MET A CA 1
ATOM 650 C C . MET A 1 82 ? -0.128 2.175 -4.466 1.00 89.00 82 MET A C 1
ATOM 652 O O . MET A 1 82 ? 0.830 2.253 -5.232 1.00 89.00 82 MET A O 1
ATOM 656 N N . ARG A 1 83 ? -1.390 2.205 -4.923 1.00 88.88 83 ARG A N 1
ATOM 657 C CA . ARG A 1 83 ? -1.730 2.403 -6.345 1.00 88.88 83 ARG A CA 1
ATOM 658 C C . ARG A 1 83 ? -1.227 3.745 -6.865 1.00 88.88 83 ARG A C 1
ATOM 660 O O . ARG A 1 83 ? -0.601 3.772 -7.921 1.00 88.88 83 ARG A O 1
ATOM 667 N N . HIS A 1 84 ? -1.507 4.840 -6.159 1.00 89.50 84 HIS A N 1
ATOM 668 C CA . HIS A 1 84 ? -1.065 6.175 -6.570 1.00 89.50 84 HIS A CA 1
ATOM 669 C C . HIS A 1 84 ? 0.456 6.222 -6.717 1.00 89.50 84 HIS A C 1
ATOM 671 O O . HIS A 1 84 ? 0.951 6.635 -7.761 1.00 89.50 84 HIS A O 1
ATOM 677 N N . LEU A 1 85 ? 1.179 5.684 -5.732 1.00 88.88 85 LEU A N 1
ATOM 678 C CA . LEU A 1 85 ? 2.634 5.565 -5.776 1.00 88.88 85 LEU A CA 1
ATOM 679 C C . LEU A 1 85 ? 3.127 4.833 -7.024 1.00 88.88 85 LEU A C 1
ATOM 681 O O . LEU A 1 85 ? 3.984 5.338 -7.740 1.00 88.88 85 LEU A O 1
ATOM 685 N N . LEU A 1 86 ? 2.563 3.666 -7.328 1.00 88.81 86 LEU A N 1
ATOM 686 C CA . LEU A 1 86 ? 2.962 2.876 -8.495 1.00 88.81 86 LEU A CA 1
ATOM 687 C C . LEU A 1 86 ? 2.678 3.588 -9.825 1.00 88.81 86 LEU A C 1
ATOM 689 O O . LEU A 1 86 ? 3.494 3.517 -10.745 1.00 88.81 86 LEU A O 1
ATOM 693 N N . VAL A 1 87 ? 1.546 4.289 -9.932 1.00 89.62 87 VAL A N 1
ATOM 694 C CA . VAL A 1 87 ? 1.200 5.081 -11.124 1.00 89.62 87 VAL A CA 1
ATOM 695 C C . VAL A 1 87 ? 2.153 6.263 -11.287 1.00 89.62 87 VAL A C 1
ATOM 697 O O . VAL A 1 87 ? 2.602 6.527 -12.404 1.00 89.62 87 VAL A O 1
ATOM 700 N N . ASP A 1 88 ? 2.487 6.952 -10.196 1.00 88.19 88 ASP A N 1
ATOM 701 C CA . ASP A 1 88 ? 3.436 8.065 -10.206 1.00 88.19 88 ASP A CA 1
ATOM 702 C C . ASP A 1 88 ? 4.825 7.589 -10.655 1.00 88.19 88 ASP A C 1
ATOM 704 O O . ASP A 1 88 ? 5.403 8.174 -11.574 1.00 88.19 88 ASP A O 1
ATOM 708 N N . LEU A 1 89 ? 5.310 6.468 -10.105 1.00 85.38 89 LEU A N 1
ATOM 709 C CA . LEU A 1 89 ? 6.566 5.835 -10.525 1.00 85.38 89 LEU A CA 1
ATOM 710 C C . LEU A 1 89 ? 6.550 5.488 -12.025 1.00 85.38 89 LEU A C 1
ATOM 712 O O . LEU A 1 89 ? 7.502 5.792 -12.746 1.00 85.38 89 LEU A O 1
ATOM 716 N N . ALA A 1 90 ? 5.461 4.891 -12.522 1.00 86.81 90 ALA A N 1
ATOM 717 C CA . ALA A 1 90 ? 5.326 4.537 -13.935 1.00 86.81 90 ALA A CA 1
ATOM 718 C C . ALA A 1 90 ? 5.359 5.776 -14.845 1.00 86.81 90 ALA A C 1
ATOM 720 O O . ALA A 1 90 ? 6.025 5.776 -15.884 1.00 86.81 90 ALA A O 1
ATOM 721 N N . ARG A 1 91 ? 4.672 6.855 -14.444 1.00 87.69 91 ARG A N 1
ATOM 722 C CA . ARG A 1 91 ? 4.658 8.132 -15.173 1.00 87.69 91 ARG A CA 1
ATOM 723 C C . ARG A 1 91 ? 6.041 8.773 -15.218 1.00 87.69 91 ARG A C 1
ATOM 725 O O . ARG A 1 91 ? 6.456 9.210 -16.290 1.00 87.69 91 ARG A O 1
ATOM 732 N N . GLN A 1 92 ? 6.749 8.799 -14.090 1.00 84.00 92 GLN A N 1
ATOM 733 C CA . GLN A 1 92 ? 8.092 9.374 -13.986 1.00 84.00 92 GLN A CA 1
ATOM 734 C C . GLN A 1 92 ? 9.115 8.605 -14.831 1.00 84.00 92 GLN A C 1
ATOM 736 O O . GLN A 1 92 ? 9.913 9.213 -15.541 1.00 84.00 92 GLN A O 1
ATOM 741 N N . GLN A 1 93 ? 9.064 7.271 -14.842 1.00 80.69 93 GLN A N 1
ATOM 742 C CA . GLN A 1 93 ? 9.925 6.480 -15.725 1.00 80.69 93 GLN A CA 1
ATOM 743 C C . GLN A 1 93 ? 9.613 6.712 -17.211 1.00 80.69 93 GLN A C 1
ATOM 745 O O . GLN A 1 93 ? 10.523 6.829 -18.037 1.00 80.69 93 GLN A O 1
ATOM 750 N N . ALA A 1 94 ? 8.329 6.792 -17.572 1.00 81.12 94 ALA A N 1
ATOM 751 C CA . ALA A 1 94 ? 7.916 7.018 -18.953 1.00 81.12 94 ALA A CA 1
ATOM 752 C C . ALA A 1 94 ? 8.328 8.409 -19.467 1.00 81.12 94 ALA A C 1
ATOM 754 O O . ALA A 1 94 ? 8.735 8.532 -20.625 1.00 81.12 94 ALA A O 1
ATOM 755 N N . SER A 1 95 ? 8.251 9.451 -18.630 1.00 81.75 95 SER A N 1
ATOM 756 C CA . SER A 1 95 ? 8.701 10.800 -18.993 1.00 81.75 95 SER A CA 1
ATOM 757 C C . SER A 1 95 ? 10.223 10.882 -19.102 1.00 81.75 95 SER A C 1
ATOM 759 O O . SER A 1 95 ? 10.736 11.413 -20.086 1.00 81.75 95 SER A O 1
ATOM 761 N N . ALA A 1 96 ? 10.952 10.281 -18.164 1.00 76.94 96 ALA A N 1
ATOM 762 C CA . ALA A 1 96 ? 12.407 10.248 -18.181 1.00 76.94 96 ALA A CA 1
ATOM 763 C C . ALA A 1 96 ? 12.974 9.536 -19.415 1.00 76.94 96 ALA A C 1
ATOM 765 O O . ALA A 1 96 ? 13.903 10.039 -20.045 1.00 76.94 96 ALA A O 1
ATOM 766 N N . LYS A 1 97 ? 12.350 8.428 -19.842 1.00 69.56 97 LYS A N 1
ATOM 767 C CA . LYS A 1 97 ? 12.706 7.736 -21.09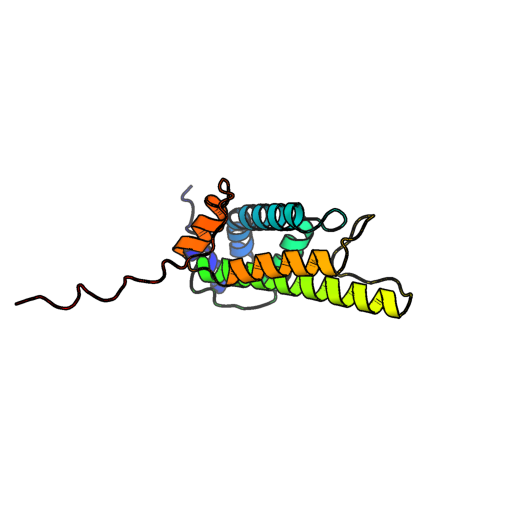0 1.00 69.56 97 LYS A CA 1
ATOM 768 C C . LYS A 1 97 ? 12.557 8.634 -22.323 1.00 69.56 97 LYS A C 1
ATOM 770 O O . LYS A 1 97 ? 13.327 8.495 -23.267 1.00 69.56 97 LYS A O 1
ATOM 775 N N . ARG A 1 98 ? 11.579 9.547 -22.329 1.00 70.50 98 ARG A N 1
ATOM 776 C CA . ARG A 1 98 ? 11.371 10.503 -23.432 1.00 70.50 98 ARG A CA 1
ATOM 777 C C . ARG A 1 98 ? 12.395 11.638 -23.429 1.00 70.50 98 ARG A C 1
ATOM 779 O O . ARG A 1 98 ? 12.710 12.145 -24.496 1.00 70.50 98 ARG A O 1
ATOM 786 N N . LEU A 1 99 ? 12.890 12.031 -22.255 1.00 71.19 99 LEU A N 1
ATOM 787 C CA . LEU A 1 99 ? 13.800 13.170 -22.086 1.00 71.19 99 LEU A CA 1
ATOM 788 C C . LEU A 1 99 ? 15.281 12.769 -21.976 1.00 71.19 99 LEU A C 1
ATOM 790 O O . LEU A 1 99 ? 16.140 13.644 -21.966 1.00 71.19 99 LEU A O 1
ATOM 794 N N . GLY A 1 100 ? 15.591 11.470 -21.883 1.00 66.88 100 GLY A N 1
ATOM 795 C CA . GLY A 1 100 ? 16.960 10.974 -21.699 1.00 66.88 100 GLY A CA 1
ATOM 796 C C . GLY A 1 100 ? 17.578 11.347 -20.345 1.00 66.88 100 GLY A C 1
ATOM 797 O O . GLY A 1 100 ? 18.798 11.414 -20.232 1.00 66.88 100 GLY A O 1
ATOM 798 N N . GLN A 1 101 ? 16.755 11.629 -19.330 1.00 62.38 101 GLN A N 1
ATOM 799 C CA . GLN A 1 101 ? 17.188 12.116 -18.015 1.00 62.38 101 GLN A CA 1
ATOM 800 C C . GLN A 1 101 ? 17.114 11.023 -16.940 1.00 62.38 101 GLN A C 1
ATOM 802 O O . GLN A 1 101 ? 16.305 10.100 -17.033 1.00 62.38 101 GLN A O 1
ATOM 807 N N . ALA A 1 102 ? 17.942 11.1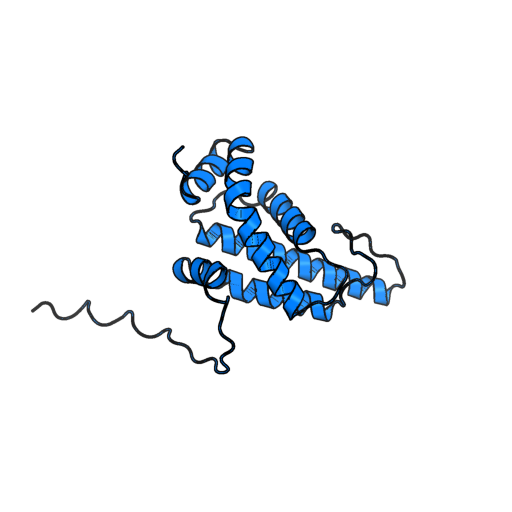44 -15.898 1.00 55.75 102 ALA A N 1
ATOM 808 C CA . ALA A 1 102 ? 17.855 10.303 -14.706 1.00 55.75 102 ALA A CA 1
ATOM 809 C C . ALA A 1 102 ? 16.620 10.678 -13.867 1.00 55.75 102 ALA A C 1
ATOM 811 O O . ALA A 1 102 ? 16.274 11.853 -13.749 1.00 55.75 102 ALA A O 1
ATOM 812 N N . VAL A 1 103 ? 15.950 9.678 -13.289 1.00 57.09 103 VAL A N 1
ATOM 813 C CA . VAL A 1 103 ? 14.731 9.886 -12.494 1.00 57.09 103 VAL A CA 1
ATOM 814 C C . VAL A 1 103 ? 15.088 10.099 -11.028 1.00 57.09 103 VAL A C 1
ATOM 816 O O . VAL A 1 103 ? 15.686 9.218 -10.418 1.00 57.09 103 VAL A O 1
ATOM 819 N N . THR A 1 104 ? 14.665 11.219 -10.438 1.00 54.12 104 THR A N 1
ATOM 820 C CA . THR A 1 104 ? 14.628 11.365 -8.976 1.00 54.12 104 THR A CA 1
ATOM 821 C C . THR A 1 104 ? 13.334 10.741 -8.476 1.00 54.12 104 THR A C 1
ATOM 823 O O . THR A 1 104 ? 12.270 11.356 -8.535 1.00 54.12 104 THR A O 1
ATOM 826 N N . LEU A 1 105 ? 13.414 9.489 -8.044 1.00 60.69 105 LEU A N 1
ATOM 827 C CA . LEU A 1 105 ? 12.290 8.778 -7.450 1.00 60.69 105 LEU A CA 1
ATOM 828 C C . LEU A 1 105 ? 12.297 8.995 -5.937 1.00 60.69 105 LEU A C 1
ATOM 830 O O . LEU A 1 105 ? 13.354 8.975 -5.312 1.00 60.69 105 LEU A O 1
ATOM 834 N N . THR A 1 106 ? 11.117 9.161 -5.338 1.00 64.25 106 THR A N 1
ATOM 835 C CA . THR A 1 106 ? 10.965 9.163 -3.871 1.00 64.25 106 THR A CA 1
ATOM 836 C C . THR A 1 106 ? 11.303 7.791 -3.275 1.00 64.25 106 THR A C 1
ATOM 838 O O . THR A 1 106 ? 11.757 7.700 -2.141 1.00 64.25 106 THR A O 1
ATOM 841 N N . ILE A 1 107 ? 11.126 6.727 -4.065 1.00 69.25 107 ILE A N 1
ATOM 842 C CA . ILE A 1 107 ? 11.470 5.349 -3.709 1.00 69.25 107 ILE A CA 1
ATOM 843 C C . ILE A 1 107 ? 12.755 4.956 -4.439 1.00 69.25 107 ILE A C 1
ATOM 845 O O . ILE A 1 107 ? 12.844 5.121 -5.657 1.00 69.25 107 ILE A O 1
ATOM 849 N N . SER A 1 108 ? 13.728 4.403 -3.714 1.00 66.94 108 SER A N 1
ATOM 850 C CA . SER A 1 108 ? 14.941 3.870 -4.330 1.00 66.94 108 SER A CA 1
ATOM 851 C C . SER A 1 108 ? 14.581 2.640 -5.162 1.00 66.94 108 SER A C 1
ATOM 853 O O . SER A 1 108 ? 14.036 1.668 -4.653 1.00 66.94 108 SER A O 1
ATOM 855 N N . LEU A 1 109 ? 14.852 2.669 -6.466 1.00 66.69 109 LEU A N 1
ATOM 856 C CA . LEU A 1 109 ? 14.758 1.466 -7.288 1.00 66.69 109 LEU A CA 1
ATOM 857 C C . LEU A 1 109 ? 16.151 0.854 -7.390 1.00 66.69 109 LEU A C 1
ATOM 859 O O . LEU A 1 109 ? 17.102 1.522 -7.786 1.00 66.69 109 LEU A O 1
ATOM 863 N N . SER A 1 110 ? 16.269 -0.421 -7.028 1.00 61.66 110 SER A N 1
ATOM 864 C CA . SER A 1 110 ? 17.506 -1.186 -7.220 1.00 61.66 110 SER A CA 1
ATOM 865 C C . SER A 1 110 ? 17.781 -1.420 -8.713 1.00 61.66 110 SER A C 1
ATOM 867 O O . SER A 1 110 ? 16.882 -1.263 -9.547 1.00 61.66 110 SER A O 1
ATOM 869 N N . ASP A 1 111 ? 19.002 -1.855 -9.044 1.00 55.62 111 ASP A N 1
ATOM 870 C CA . ASP A 1 111 ? 19.378 -2.233 -10.412 1.00 55.62 111 ASP A CA 1
ATOM 871 C C . ASP A 1 111 ? 18.338 -3.180 -11.036 1.00 55.62 111 ASP A C 1
ATOM 873 O O . ASP A 1 111 ? 17.957 -4.202 -10.458 1.00 55.62 111 ASP A O 1
ATOM 877 N N . GLY A 1 112 ? 17.840 -2.806 -12.219 1.00 65.44 112 GLY A N 1
ATOM 878 C CA . GLY A 1 112 ? 16.709 -3.480 -12.863 1.00 65.44 112 GLY A CA 1
ATOM 879 C C . GLY A 1 112 ? 15.336 -2.941 -12.444 1.00 65.44 112 GLY A C 1
ATOM 880 O O . GLY A 1 112 ? 14.438 -3.729 -12.146 1.00 65.44 112 GLY A O 1
ATOM 881 N N . ALA A 1 113 ? 15.167 -1.612 -12.442 1.00 70.94 113 ALA A N 1
ATOM 882 C CA . ALA A 1 113 ? 13.880 -0.944 -12.242 1.00 70.94 113 ALA A CA 1
ATOM 883 C C . ALA A 1 113 ? 12.753 -1.607 -13.072 1.00 70.94 113 ALA A C 1
ATOM 885 O O . ALA A 1 113 ? 12.935 -1.847 -14.274 1.00 70.94 113 ALA A O 1
ATOM 886 N N . PRO A 1 114 ? 11.583 -1.896 -12.468 1.00 79.94 114 PRO A N 1
ATOM 887 C CA . PRO A 1 114 ? 10.487 -2.511 -13.194 1.00 79.94 114 PRO A CA 1
ATOM 888 C C . PRO A 1 114 ? 9.976 -1.545 -14.253 1.00 79.94 114 PRO A C 1
ATOM 890 O O . PRO A 1 114 ? 9.895 -0.343 -14.007 1.00 79.94 114 PRO A O 1
ATOM 893 N N . ARG A 1 115 ? 9.610 -2.086 -15.419 1.00 83.31 115 ARG A N 1
ATOM 894 C CA . ARG A 1 115 ? 9.092 -1.287 -16.533 1.00 83.31 115 ARG A CA 1
ATOM 895 C C . ARG A 1 115 ? 7.801 -0.551 -16.138 1.00 83.31 115 ARG A C 1
ATOM 897 O O . ARG A 1 115 ? 7.036 -1.089 -15.328 1.00 83.31 115 ARG A O 1
ATOM 904 N N . PRO A 1 116 ? 7.487 0.600 -16.762 1.00 84.94 116 PRO A N 1
ATOM 905 C CA . PRO A 1 116 ? 6.255 1.336 -16.486 1.00 84.94 116 PRO A CA 1
ATOM 906 C C . PRO A 1 116 ? 4.997 0.469 -16.604 1.00 84.94 116 PRO A C 1
ATOM 908 O O . PRO A 1 116 ? 4.097 0.570 -15.777 1.00 84.94 116 PRO A O 1
ATOM 911 N N . GLU A 1 117 ? 4.945 -0.432 -17.588 1.00 86.75 117 GLU A N 1
ATOM 912 C CA . GLU A 1 117 ? 3.795 -1.312 -17.802 1.00 86.75 117 GLU A CA 1
ATOM 913 C C . GLU A 1 117 ? 3.609 -2.300 -16.641 1.00 86.75 117 GLU A C 1
ATOM 915 O O . GLU A 1 117 ? 2.487 -2.539 -16.203 1.00 86.75 117 GLU A O 1
ATOM 920 N N . ALA A 1 118 ? 4.708 -2.827 -16.093 1.00 84.94 118 ALA A N 1
ATOM 921 C CA . ALA A 1 118 ? 4.681 -3.727 -14.943 1.00 84.94 118 ALA A CA 1
ATOM 922 C C . ALA A 1 118 ? 4.183 -3.009 -13.679 1.00 84.94 118 ALA A C 1
ATOM 924 O O . ALA A 1 118 ? 3.361 -3.545 -12.939 1.00 84.94 118 ALA A O 1
ATOM 925 N N . LEU A 1 119 ? 4.629 -1.770 -13.456 1.00 86.00 119 LEU A N 1
ATOM 926 C CA . LEU A 1 119 ? 4.152 -0.935 -12.350 1.00 86.00 119 LEU A CA 1
ATOM 927 C C . LEU A 1 119 ? 2.641 -0.675 -12.440 1.00 86.00 119 LEU A C 1
ATOM 929 O O . LEU A 1 119 ? 1.943 -0.790 -11.433 1.00 86.00 119 LEU A O 1
ATOM 933 N N . LEU A 1 120 ? 2.122 -0.396 -13.641 1.00 87.06 120 LEU A N 1
ATOM 934 C CA . LEU A 1 120 ? 0.685 -0.213 -13.867 1.00 87.06 120 LEU A CA 1
ATOM 935 C C . LEU A 1 120 ? -0.116 -1.501 -13.614 1.00 87.06 120 LEU A C 1
ATOM 937 O O . LEU A 1 120 ? -1.175 -1.439 -12.996 1.00 87.06 120 LEU A O 1
ATOM 941 N N . MET A 1 121 ? 0.406 -2.674 -13.988 1.00 85.44 121 MET A N 1
ATOM 942 C C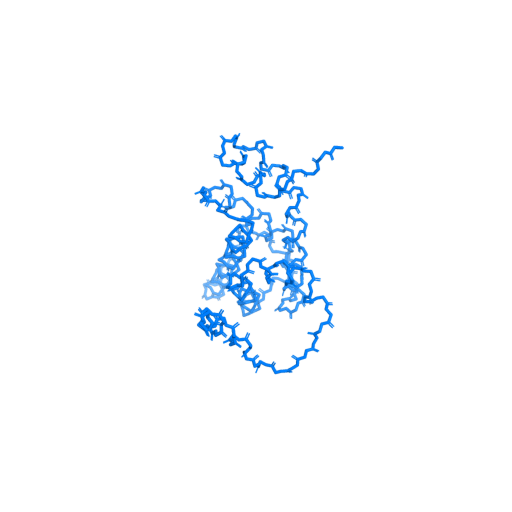A . MET A 1 121 ? -0.237 -3.958 -13.667 1.00 85.44 121 MET A CA 1
ATOM 943 C C . MET A 1 121 ? -0.345 -4.189 -12.151 1.00 85.44 121 MET A C 1
ATOM 945 O O . MET A 1 121 ? -1.383 -4.635 -11.657 1.00 85.44 121 MET A O 1
ATOM 949 N N . VAL A 1 122 ? 0.703 -3.854 -11.388 1.00 83.94 122 VAL A N 1
ATOM 950 C CA . VAL A 1 122 ? 0.659 -3.905 -9.915 1.00 83.94 122 VAL A CA 1
ATOM 951 C C . VAL A 1 122 ? -0.360 -2.888 -9.381 1.00 83.94 122 VAL A C 1
ATOM 953 O O . VAL A 1 122 ? -1.137 -3.205 -8.481 1.00 83.94 122 VAL A O 1
ATOM 956 N N . ALA A 1 123 ? -0.405 -1.683 -9.954 1.00 85.31 123 ALA A N 1
ATOM 957 C CA . ALA A 1 123 ? -1.344 -0.634 -9.562 1.00 85.31 123 ALA A CA 1
ATOM 958 C C . ALA A 1 123 ? -2.812 -1.048 -9.775 1.00 85.31 123 ALA A C 1
ATOM 960 O O . ALA A 1 123 ? -3.684 -0.699 -8.974 1.00 85.31 123 ALA A O 1
ATOM 961 N N . ASP A 1 124 ? -3.101 -1.814 -10.825 1.00 82.75 124 ASP A N 1
ATOM 962 C CA . ASP A 1 124 ? -4.433 -2.366 -11.087 1.00 82.75 124 ASP A CA 1
ATOM 963 C C . ASP A 1 124 ? -4.805 -3.494 -10.121 1.00 82.75 124 ASP A C 1
ATOM 965 O O . ASP A 1 124 ? -5.972 -3.626 -9.747 1.00 82.75 124 ASP A O 1
ATOM 969 N N . ALA A 1 125 ? -3.831 -4.272 -9.640 1.00 82.38 125 ALA A N 1
ATOM 970 C CA . ALA A 1 125 ? -4.073 -5.232 -8.564 1.00 82.38 125 ALA A CA 1
ATOM 971 C C . ALA A 1 125 ? -4.509 -4.526 -7.266 1.00 82.38 125 ALA A C 1
ATOM 973 O O . ALA A 1 125 ? -5.436 -4.983 -6.595 1.00 82.38 125 ALA A O 1
ATOM 974 N N . PHE A 1 126 ? -3.901 -3.381 -6.945 1.00 82.56 126 PHE A N 1
ATOM 975 C CA . PHE A 1 126 ? -4.291 -2.581 -5.783 1.00 82.56 126 PHE A CA 1
ATOM 976 C C . PHE A 1 126 ? -5.640 -1.866 -5.947 1.00 82.56 126 PHE A C 1
ATOM 978 O O . PHE A 1 126 ? -6.356 -1.721 -4.962 1.00 82.56 126 PHE A O 1
ATOM 985 N N . ASP A 1 127 ? -6.036 -1.480 -7.163 1.00 81.75 127 ASP A N 1
ATOM 986 C CA . ASP A 1 127 ? -7.381 -0.932 -7.427 1.00 81.75 127 ASP A CA 1
ATOM 987 C C . ASP A 1 127 ? -8.475 -1.959 -7.167 1.00 81.75 127 ASP A C 1
ATOM 989 O O . ASP A 1 127 ? -9.478 -1.669 -6.519 1.00 81.75 127 ASP A O 1
ATOM 993 N N . LYS A 1 128 ? -8.252 -3.197 -7.622 1.00 77.56 128 LYS A N 1
ATOM 994 C CA . LYS A 1 128 ? -9.155 -4.309 -7.323 1.00 77.56 128 LYS A CA 1
ATOM 995 C C . LYS A 1 128 ? -9.275 -4.511 -5.818 1.00 77.56 128 LYS A C 1
ATOM 997 O O . LYS A 1 128 ? -10.386 -4.670 -5.337 1.00 77.56 128 LYS A O 1
ATOM 1002 N N . LEU A 1 129 ? -8.168 -4.439 -5.077 1.00 72.06 129 LEU A N 1
ATOM 1003 C CA . LEU A 1 129 ? -8.181 -4.571 -3.620 1.00 72.06 129 LEU A CA 1
ATOM 1004 C C . LEU A 1 129 ? -8.910 -3.412 -2.922 1.00 72.06 129 LEU A C 1
ATOM 1006 O O . LEU A 1 129 ? -9.651 -3.652 -1.974 1.00 72.06 129 LEU A O 1
ATOM 1010 N N . ALA A 1 130 ? -8.740 -2.176 -3.396 1.00 74.44 130 ALA A N 1
ATOM 1011 C CA . ALA A 1 130 ? -9.405 -1.003 -2.828 1.00 74.44 130 ALA A CA 1
ATOM 1012 C C . ALA A 1 130 ? -10.936 -1.043 -2.999 1.00 74.44 130 ALA A C 1
ATOM 1014 O O . ALA A 1 130 ? -11.670 -0.473 -2.201 1.00 74.44 130 ALA A O 1
ATOM 1015 N N . ARG A 1 131 ? -11.444 -1.741 -4.020 1.00 71.44 131 ARG A N 1
ATOM 1016 C CA . ARG A 1 131 ? -12.887 -1.842 -4.305 1.00 71.44 131 ARG A CA 1
ATOM 1017 C C . ARG A 1 131 ? -13.609 -2.944 -3.520 1.00 71.44 131 ARG A C 1
ATOM 1019 O O . ARG A 1 131 ? -14.808 -3.134 -3.710 1.00 71.44 131 ARG A O 1
ATOM 1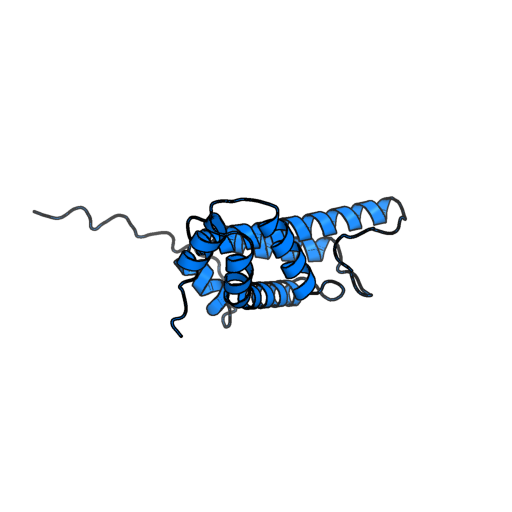026 N N . VAL A 1 132 ? -12.901 -3.700 -2.684 1.00 63.12 132 VAL A N 1
ATOM 1027 C CA . VAL A 1 132 ? -13.417 -4.899 -2.011 1.00 63.12 132 VAL A CA 1
ATOM 1028 C C . VAL A 1 132 ? -13.829 -4.586 -0.558 1.00 63.12 132 VAL A C 1
ATOM 1030 O O . VAL A 1 132 ? -13.064 -4.000 0.200 1.00 63.12 132 VAL A O 1
ATOM 1033 N N . ASP A 1 133 ? -15.039 -5.007 -0.163 1.00 53.06 133 ASP A N 1
ATOM 1034 C CA . ASP A 1 133 ? -15.693 -4.713 1.133 1.00 53.06 133 ASP A CA 1
ATOM 1035 C C . ASP A 1 133 ? -15.059 -5.439 2.354 1.00 53.06 133 ASP A C 1
ATOM 1037 O O . ASP A 1 133 ? -14.307 -6.399 2.201 1.00 53.06 133 ASP A O 1
ATOM 1041 N N . GLU A 1 134 ? -15.388 -5.033 3.589 1.00 47.47 134 GLU A N 1
ATOM 1042 C CA . GLU A 1 134 ? -14.743 -5.388 4.871 1.00 47.47 134 GLU A CA 1
ATOM 1043 C C . GLU A 1 134 ? -14.551 -6.886 5.138 1.00 47.47 134 GLU A C 1
ATOM 1045 O O . GLU A 1 134 ? -13.521 -7.302 5.687 1.00 47.47 134 GLU A O 1
ATOM 1050 N N . ARG A 1 135 ? -15.530 -7.711 4.756 1.00 44.84 135 ARG A N 1
ATOM 1051 C CA . ARG A 1 135 ? -15.451 -9.174 4.903 1.00 44.84 135 ARG A CA 1
ATOM 1052 C C . ARG A 1 135 ? -14.502 -9.797 3.885 1.00 44.84 135 ARG A C 1
ATOM 1054 O O . ARG A 1 135 ? -13.804 -10.757 4.203 1.00 44.84 135 ARG A O 1
ATOM 1061 N N . THR A 1 136 ? -14.427 -9.206 2.702 1.00 44.16 136 THR A N 1
ATOM 1062 C CA . THR A 1 136 ? -13.665 -9.720 1.573 1.00 44.16 136 THR A CA 1
ATOM 1063 C C . THR A 1 136 ? -12.254 -9.141 1.546 1.00 44.16 136 THR A C 1
ATOM 1065 O O . THR A 1 136 ? -11.350 -9.858 1.171 1.00 44.16 136 THR A O 1
ATOM 1068 N N . ALA A 1 137 ? -11.995 -7.931 2.050 1.00 45.47 137 ALA A N 1
ATOM 1069 C CA . ALA A 1 137 ? -10.642 -7.382 2.188 1.00 45.47 137 ALA A CA 1
ATOM 1070 C C . ALA A 1 137 ? -9.801 -8.204 3.182 1.00 45.47 137 ALA A C 1
ATOM 1072 O O . ALA A 1 137 ? -8.629 -8.494 2.942 1.00 45.47 137 ALA A O 1
ATOM 1073 N N . LYS A 1 138 ? -10.438 -8.675 4.265 1.00 43.38 138 LYS A N 1
ATOM 1074 C CA . LYS A 1 138 ? -9.851 -9.655 5.190 1.00 43.38 138 LYS A CA 1
ATOM 1075 C C . LYS A 1 138 ? -9.633 -11.015 4.520 1.00 43.38 138 LYS A C 1
ATOM 1077 O O . LYS A 1 138 ? -8.574 -11.607 4.698 1.00 43.38 138 LYS A O 1
ATOM 1082 N N . ALA A 1 139 ? -10.608 -11.485 3.741 1.00 42.16 139 ALA A N 1
ATOM 1083 C CA . ALA A 1 139 ? -10.501 -12.730 2.984 1.00 42.16 139 ALA A CA 1
ATOM 1084 C C . ALA A 1 139 ? -9.570 -12.622 1.757 1.00 42.16 139 ALA A C 1
ATOM 1086 O O . ALA A 1 139 ? -9.086 -13.618 1.259 1.00 42.16 139 ALA A O 1
ATOM 1087 N N . PHE A 1 140 ? -9.228 -11.440 1.260 1.00 44.12 140 PHE A N 1
ATOM 1088 C CA . PHE A 1 140 ? -8.265 -11.301 0.166 1.00 44.12 140 PHE A CA 1
ATOM 1089 C C . PHE A 1 140 ? -6.840 -11.239 0.719 1.00 44.12 140 PHE A C 1
ATOM 1091 O O . PHE A 1 140 ? -5.936 -11.864 0.171 1.00 44.12 140 PHE A O 1
ATOM 1098 N N . ALA A 1 141 ? -6.660 -10.586 1.874 1.00 45.41 141 ALA A N 1
ATOM 1099 C CA . ALA A 1 141 ? -5.416 -10.647 2.637 1.00 45.41 141 ALA A CA 1
ATOM 1100 C C . ALA A 1 141 ? -5.085 -12.084 3.106 1.00 45.41 141 ALA A C 1
ATOM 1102 O O . ALA A 1 141 ? -3.915 -12.465 3.123 1.00 45.41 141 ALA A O 1
ATOM 1103 N N . LEU A 1 142 ? -6.106 -12.894 3.439 1.00 40.16 142 LEU A N 1
ATOM 1104 C CA . LEU A 1 142 ? -5.945 -14.236 4.028 1.00 40.16 142 LEU A CA 1
ATOM 1105 C C . LEU A 1 142 ? -6.354 -15.428 3.134 1.00 40.16 142 LEU A C 1
ATOM 1107 O O . LEU A 1 142 ? -5.943 -16.543 3.424 1.00 40.16 142 LEU A O 1
ATOM 1111 N N . THR A 1 143 ? -7.150 -15.257 2.078 1.00 41.69 143 THR A N 1
ATOM 1112 C CA . THR A 1 143 ? -7.827 -16.370 1.363 1.00 41.69 143 THR A CA 1
ATOM 1113 C C . THR A 1 143 ? -7.578 -16.398 -0.154 1.00 41.69 143 THR A C 1
ATOM 1115 O O . THR A 1 143 ? -7.747 -17.459 -0.744 1.00 41.69 143 THR A O 1
ATOM 1118 N N . ASP A 1 144 ? -7.009 -15.355 -0.785 1.00 42.84 144 ASP A N 1
ATOM 1119 C CA . ASP A 1 144 ? -6.409 -15.463 -2.146 1.00 42.84 144 ASP A CA 1
ATOM 1120 C C . ASP A 1 144 ? -5.053 -16.220 -2.134 1.00 42.84 144 ASP A C 1
ATOM 1122 O O . ASP A 1 144 ? -4.229 -16.137 -3.045 1.00 42.84 144 ASP A O 1
ATOM 1126 N N . ILE A 1 145 ? -4.781 -16.947 -1.045 1.00 47.53 145 ILE A N 1
ATOM 1127 C CA . ILE A 1 145 ? -3.549 -17.698 -0.791 1.00 47.53 145 ILE A CA 1
ATOM 1128 C C . ILE A 1 145 ? -3.492 -19.003 -1.606 1.00 47.53 145 ILE A C 1
ATOM 1130 O O . ILE A 1 145 ? -2.406 -19.565 -1.727 1.00 47.53 145 ILE A O 1
ATOM 1134 N N . LEU A 1 146 ? -4.600 -19.482 -2.199 1.00 32.53 146 LEU A N 1
ATOM 1135 C CA . LEU A 1 146 ? -4.652 -20.864 -2.709 1.00 32.53 146 LEU A CA 1
ATOM 1136 C C . LEU A 1 146 ? -5.410 -21.166 -4.015 1.00 32.53 146 LEU A C 1
ATOM 1138 O O . LEU A 1 146 ? -5.397 -22.329 -4.399 1.00 32.53 146 LEU A O 1
ATOM 1142 N N . ALA A 1 147 ? -6.024 -20.225 -4.738 1.00 30.62 147 ALA A N 1
ATOM 1143 C CA . ALA A 1 147 ? -6.850 -20.618 -5.890 1.00 30.62 147 ALA A CA 1
ATOM 1144 C C . ALA A 1 147 ? -6.613 -19.770 -7.144 1.00 30.62 147 ALA A C 1
ATOM 1146 O O . ALA A 1 147 ? -7.177 -18.695 -7.318 1.00 30.62 147 ALA A O 1
ATOM 1147 N N . ASP A 1 148 ? -5.811 -20.318 -8.054 1.00 38.38 148 ASP A N 1
ATOM 1148 C CA . ASP A 1 148 ? -6.117 -20.209 -9.476 1.00 38.38 148 ASP A CA 1
ATOM 1149 C C . ASP A 1 148 ? -7.487 -20.855 -9.716 1.00 38.38 148 ASP A C 1
ATOM 1151 O O . ASP A 1 148 ? -7.640 -22.046 -9.459 1.00 38.38 148 ASP A O 1
ATOM 1155 N N . VAL A 1 149 ? -8.474 -20.082 -10.172 1.00 33.03 149 VAL A N 1
ATOM 1156 C CA . VAL A 1 149 ? -9.610 -20.608 -10.935 1.00 33.03 149 VAL A CA 1
ATOM 1157 C C . VAL A 1 149 ? -9.987 -19.550 -11.967 1.00 33.03 149 VAL A C 1
ATOM 1159 O O . VAL A 1 149 ? -10.452 -18.456 -11.637 1.00 33.03 149 VAL A O 1
ATOM 1162 N N . GLY A 1 150 ? -9.764 -19.874 -13.239 1.00 36.94 150 GLY A N 1
ATOM 1163 C CA . GLY A 1 150 ? -10.392 -19.171 -14.346 1.00 36.94 150 GLY A CA 1
ATOM 1164 C C . GLY A 1 150 ? -11.914 -19.098 -14.172 1.00 36.94 150 GLY A C 1
ATOM 1165 O O . GLY A 1 150 ? -12.520 -20.016 -13.642 1.00 36.94 150 GLY A O 1
ATOM 1166 N N . GLN A 1 151 ? -12.509 -18.026 -14.699 1.00 33.06 151 GLN A N 1
ATOM 1167 C CA . GLN A 1 151 ? -13.926 -17.619 -14.641 1.00 33.06 151 GLN A CA 1
ATOM 1168 C C . GLN A 1 151 ? -14.252 -16.568 -13.573 1.00 33.06 151 GLN A C 1
ATOM 1170 O O . GLN A 1 151 ? -14.609 -16.839 -12.431 1.00 33.06 151 GLN A O 1
ATOM 1175 N N . LEU A 1 152 ? -14.250 -15.318 -14.041 1.00 35.84 152 LEU A N 1
ATOM 1176 C CA . LEU A 1 152 ? -15.159 -14.294 -13.546 1.00 35.84 152 LEU A CA 1
ATOM 1177 C C . LEU A 1 152 ? -16.604 -14.765 -13.779 1.00 35.84 152 LEU A C 1
ATOM 1179 O O . LEU A 1 152 ? -17.028 -14.890 -14.926 1.00 35.84 152 LEU A O 1
ATOM 1183 N N . ALA A 1 153 ? -17.371 -14.949 -12.710 1.00 28.83 153 ALA A N 1
ATOM 1184 C CA . ALA A 1 153 ? -18.824 -14.812 -12.743 1.00 28.83 153 ALA A CA 1
ATOM 1185 C C . ALA A 1 153 ? -19.293 -14.186 -11.414 1.00 28.83 153 ALA A C 1
ATOM 1187 O O . ALA A 1 153 ? -18.831 -14.605 -10.350 1.00 28.83 153 ALA A O 1
ATOM 1188 N N . PRO A 1 154 ? -20.155 -13.151 -11.436 1.00 38.75 154 PRO A N 1
ATOM 1189 C CA . PRO A 1 154 ? -20.463 -12.367 -10.249 1.00 38.75 154 PRO A CA 1
ATOM 1190 C C . PRO A 1 154 ? -21.571 -13.026 -9.421 1.00 38.75 154 PRO A C 1
ATOM 1192 O O . PRO A 1 154 ? -22.719 -13.096 -9.848 1.00 38.75 154 PRO A O 1
ATOM 1195 N N . ALA A 1 155 ? -21.258 -13.418 -8.188 1.00 30.72 155 ALA A N 1
ATOM 1196 C CA . ALA A 1 155 ? -22.257 -13.693 -7.157 1.00 30.72 155 ALA A CA 1
ATOM 1197 C C . ALA A 1 155 ? -22.488 -12.431 -6.305 1.00 30.72 155 ALA A C 1
ATOM 1199 O O . ALA A 1 155 ? -22.238 -12.409 -5.105 1.00 30.72 155 ALA A O 1
ATOM 1200 N N . ILE A 1 156 ? -22.953 -11.355 -6.946 1.00 39.16 156 ILE A N 1
ATOM 1201 C CA . ILE A 1 156 ? -23.655 -10.255 -6.269 1.00 39.16 156 ILE A CA 1
ATOM 1202 C C . ILE A 1 156 ? -25.134 -10.419 -6.625 1.00 39.16 156 ILE A C 1
ATOM 1204 O O . ILE A 1 156 ? -25.683 -9.695 -7.446 1.00 39.16 156 ILE A O 1
ATOM 1208 N N . ALA A 1 157 ? -25.767 -11.445 -6.066 1.00 35.62 157 ALA A N 1
ATOM 1209 C CA . ALA A 1 157 ? -27.210 -11.631 -6.137 1.00 35.62 157 ALA A CA 1
ATOM 1210 C C . ALA A 1 157 ? -27.652 -12.532 -4.984 1.00 35.62 157 ALA A C 1
ATOM 1212 O O . ALA A 1 157 ? -27.650 -13.746 -5.130 1.00 35.62 157 ALA A O 1
ATOM 1213 N N . LEU A 1 158 ? -27.973 -11.929 -3.834 1.00 36.41 158 LEU A N 1
ATOM 1214 C CA . LEU A 1 158 ? -29.083 -12.308 -2.941 1.00 36.41 158 LEU A CA 1
ATOM 1215 C C . LEU A 1 158 ? -28.974 -11.532 -1.623 1.00 36.41 158 LEU A C 1
ATOM 1217 O O . LEU A 1 158 ? -28.475 -12.021 -0.615 1.00 36.41 158 LEU A O 1
ATOM 1221 N N . GLN A 1 159 ? -29.481 -10.298 -1.633 1.00 38.56 159 GLN A N 1
ATOM 1222 C CA . GLN A 1 159 ? -29.828 -9.588 -0.397 1.00 38.56 159 GLN A CA 1
ATOM 1223 C C . GLN A 1 159 ? -31.198 -8.893 -0.454 1.00 38.56 159 GLN A C 1
ATOM 1225 O O . GLN A 1 159 ? -31.487 -7.996 0.328 1.00 38.56 159 GLN A O 1
ATOM 1230 N N . ARG A 1 160 ? -32.096 -9.336 -1.338 1.00 41.97 160 ARG A N 1
ATOM 1231 C CA . ARG A 1 160 ? -33.508 -8.932 -1.320 1.00 41.97 160 ARG A CA 1
ATOM 1232 C C . ARG A 1 160 ? -34.372 -10.159 -1.553 1.00 41.97 160 ARG A C 1
ATOM 1234 O O . ARG A 1 160 ? -34.538 -10.526 -2.703 1.00 41.97 160 ARG A O 1
ATOM 1241 N N . SER A 1 161 ? -34.839 -10.805 -0.482 1.00 39.22 161 SER A N 1
ATOM 1242 C CA . SER A 1 161 ? -36.129 -11.529 -0.443 1.00 39.22 161 SER A CA 1
ATOM 1243 C C . SER A 1 161 ? -36.288 -12.378 0.831 1.00 39.22 161 SER A C 1
ATOM 1245 O O . SER A 1 161 ? -36.550 -13.566 0.721 1.00 39.22 161 SER A O 1
ATOM 1247 N N . LEU A 1 162 ? -36.149 -11.808 2.037 1.00 42.50 162 LEU A N 1
ATOM 1248 C CA . LEU A 1 162 ? -36.789 -12.374 3.249 1.00 42.50 162 LEU A CA 1
ATOM 1249 C C . LEU A 1 162 ? -37.243 -11.278 4.242 1.00 42.50 162 LEU A C 1
ATOM 1251 O O . LEU A 1 162 ? -37.359 -11.525 5.438 1.00 42.50 162 LEU A O 1
ATOM 1255 N N . ALA A 1 163 ? -37.501 -10.057 3.751 1.00 46.75 163 ALA A N 1
ATOM 1256 C CA . ALA A 1 163 ? -38.203 -9.025 4.524 1.00 46.75 163 ALA A CA 1
ATOM 1257 C C . ALA A 1 163 ? -39.732 -9.081 4.335 1.00 46.75 163 ALA A C 1
ATOM 1259 O O . ALA A 1 163 ? -40.450 -8.519 5.152 1.00 46.75 163 ALA A O 1
ATOM 1260 N N . ASP A 1 164 ? -40.231 -9.825 3.344 1.00 48.41 164 ASP A N 1
ATOM 1261 C CA . ASP A 1 164 ? -41.662 -9.965 3.078 1.00 48.41 164 ASP A CA 1
ATOM 1262 C C . ASP A 1 164 ? -42.063 -11.440 3.176 1.00 48.41 164 ASP A C 1
ATOM 1264 O O . ASP A 1 164 ? -41.797 -12.225 2.271 1.00 48.41 164 ASP A O 1
ATOM 1268 N N . CYS A 1 165 ? -42.590 -11.812 4.345 1.00 34.28 165 CYS A N 1
ATOM 1269 C CA . CYS A 1 165 ? -43.672 -12.786 4.580 1.00 34.28 165 CYS A CA 1
ATOM 1270 C C . CYS A 1 165 ? -43.799 -13.019 6.096 1.00 34.28 165 CYS A C 1
ATOM 1272 O O . CYS A 1 165 ? -43.593 -14.110 6.622 1.00 34.28 165 CYS A O 1
ATOM 1274 N N . ARG A 1 166 ? -44.111 -11.937 6.818 1.00 43.22 166 ARG A N 1
ATOM 1275 C CA . ARG A 1 166 ? -44.834 -11.997 8.087 1.00 43.22 166 ARG A CA 1
ATOM 1276 C C . ARG A 1 166 ? -46.297 -11.725 7.744 1.00 43.22 166 ARG A C 1
ATOM 1278 O O . ARG A 1 166 ? -46.682 -10.561 7.702 1.00 43.22 166 ARG A O 1
ATOM 1285 N N . THR A 1 167 ? -47.081 -12.761 7.462 1.00 49.00 167 THR A N 1
ATOM 1286 C CA . THR A 1 167 ? -48.514 -12.859 7.804 1.00 49.00 167 THR A CA 1
ATOM 1287 C C . THR A 1 167 ? -48.984 -14.291 7.621 1.00 49.00 167 THR A C 1
ATOM 1289 O O . THR A 1 167 ? -48.636 -14.884 6.579 1.00 49.00 167 THR A O 1
#

Organism: NCBI:txid53414

Secondary structure (DSSP, 8-state):
-----HHHHHHHHHHHTHHHHHHHHHHHHHHHHHHHHHHHHHH--SS--HHHHHHHHHHHHHHS-----SHHHHHHHHHHHHHHHHHHHHHHHHHHHHHT-----SSPPPSS---HHHHHHHHHHHHHHHTS-HHHHHHHHHHTTS------------SSSSSS---